Protein AF-A0A382TPN6-F1 (afdb_monomer)

Secondary structure (DSSP, 8-state):
-EEE-TTEEEEEETTEEEEEE--SSHHHHHHHGGGGGTS-SEEEEES---SEE-GGGSTTHHHHHHHTTSEEEPPTT--

Sequence (79 aa):
ELRVNPLYQISHQGGCSVLTLVFPSTEYEEEFRAVRHYLPETITLNGSINSTVAPETLGHNGAELRRRRILLDMPHHYY

Nearest PDB structures (foldseek):
  8pz5-assembly1_B  TM=5.583E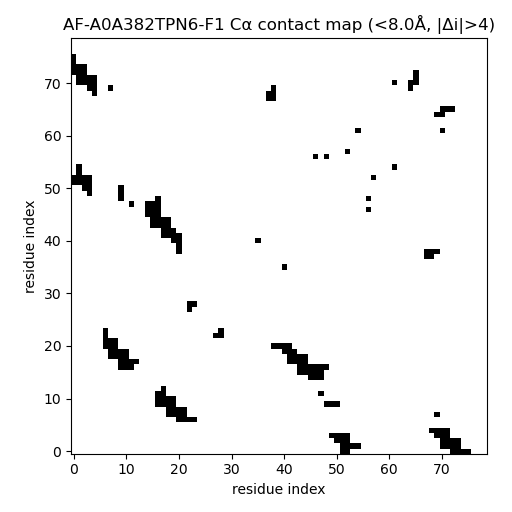-01  e=1.528E+00  Cyanothece sp. PCC 7425
  5v1u-assembly2_B  TM=4.381E-01  e=1.855E+00  Thermobaculum terrenum ATCC BAA-798
  7ck4-assembly1_B  TM=4.899E-01  e=2.401E+00  Synechococcus phage S-ShM2
  5dxi-assembly2_B  TM=4.541E-01  e=7.195E+00  Candida albicans SC5314

Foldseek 3Di:
DKFFDPQWDWDDDPQKIKTAGHDPDPVRCVVCVVLCVLAPRIDIGHGDADRHGDPVRCPPNVVVCVSSVRMDPDPPPPD

pLDDT: mean 81.84, std 7.95, range [56.31, 92.06]

Mean predicted aligned error: 5.86 Å

Organism: NCBI:txid408172

Radius of gyration: 12.73 Å; Cα contacts (8 Å, |Δi|>4): 108; chains: 1; bounding box: 34×26×28 Å

Solvent-accessible surface area (backbone atoms only — not comparable to full-atom values): 4666 Å² total; per-residue (Å²): 81,43,26,50,35,85,48,43,48,77,44,81,55,97,67,22,22,37,35,34,59,48,69,96,43,70,69,54,35,67,77,46,51,74,49,54,82,59,37,66,58,66,47,82,40,83,40,86,69,56,66,63,43,61,77,81,75,40,60,85,56,43,62,56,35,40,74,44,59,47,35,40,84,40,68,83,86,77,127

Structure (mmCIF, N/CA/C/O backbone):
data_AF-A0A382TPN6-F1
#
_entry.id   AF-A0A382TPN6-F1
#
loop_
_atom_site.group_PDB
_atom_site.id
_atom_site.type_symbol
_atom_site.label_atom_id
_atom_site.label_alt_id
_atom_site.label_comp_id
_atom_site.label_asym_id
_atom_site.label_entity_id
_atom_site.label_seq_id
_atom_site.pdbx_PDB_ins_code
_atom_site.Cartn_x
_atom_site.Cartn_y
_atom_site.Cartn_z
_atom_site.occupancy
_atom_site.B_iso_or_equiv
_atom_site.auth_seq_id
_atom_site.auth_comp_id
_atom_site.auth_asym_id
_atom_site.auth_atom_id
_atom_site.pdbx_PDB_model_num
ATOM 1 N N . GLU A 1 1 ? 5.282 5.667 -14.064 1.00 77.81 1 GLU A N 1
ATOM 2 C CA . GLU A 1 1 ? 5.878 5.673 -12.703 1.00 77.81 1 GLU A CA 1
ATOM 3 C C . GLU A 1 1 ? 5.064 4.777 -11.787 1.00 77.81 1 GLU A C 1
ATOM 5 O O . GLU A 1 1 ? 3.839 4.822 -11.842 1.00 77.81 1 GLU A O 1
ATOM 10 N N . LEU A 1 2 ? 5.724 3.969 -10.950 1.00 82.88 2 LEU A N 1
ATOM 11 C CA . LEU A 1 2 ? 5.013 3.124 -9.991 1.00 82.88 2 LEU A CA 1
ATOM 12 C C . LEU A 1 2 ? 4.718 3.900 -8.720 1.00 82.88 2 LEU A C 1
ATOM 14 O O . LEU A 1 2 ? 5.627 4.418 -8.068 1.00 82.88 2 LEU A O 1
ATOM 18 N N . ARG A 1 3 ? 3.442 3.928 -8.351 1.00 86.00 3 ARG A N 1
ATOM 19 C CA . ARG A 1 3 ? 2.980 4.548 -7.113 1.00 86.00 3 ARG A CA 1
ATOM 20 C C . ARG A 1 3 ? 2.208 3.541 -6.279 1.00 86.00 3 ARG A C 1
ATOM 22 O O . ARG A 1 3 ? 1.516 2.676 -6.816 1.00 86.00 3 ARG A O 1
ATOM 29 N N . VAL A 1 4 ? 2.333 3.657 -4.965 1.00 87.31 4 VAL A N 1
ATOM 30 C CA . VAL A 1 4 ? 1.451 2.958 -4.029 1.00 87.31 4 VAL A CA 1
ATOM 31 C C . VAL A 1 4 ? 0.048 3.533 -4.196 1.00 87.31 4 VAL A C 1
ATOM 33 O O . VAL A 1 4 ? -0.120 4.745 -4.337 1.00 87.31 4 VAL A O 1
ATOM 36 N N . ASN A 1 5 ? -0.957 2.661 -4.229 1.00 88.38 5 ASN A N 1
ATOM 37 C CA . ASN A 1 5 ? -2.348 3.078 -4.309 1.00 88.38 5 ASN A CA 1
ATOM 38 C C . ASN A 1 5 ? -2.661 4.030 -3.132 1.00 88.38 5 ASN A C 1
ATOM 40 O O . ASN A 1 5 ? -2.368 3.679 -1.990 1.00 88.38 5 ASN A O 1
ATOM 44 N N . PRO A 1 6 ? -3.224 5.227 -3.389 1.00 87.56 6 PRO A N 1
ATOM 45 C CA . PRO A 1 6 ? -3.411 6.269 -2.376 1.00 87.56 6 PRO A CA 1
ATOM 46 C C . PRO A 1 6 ? -4.349 5.868 -1.233 1.00 87.56 6 PRO A C 1
ATOM 48 O O . PRO A 1 6 ? -4.333 6.507 -0.187 1.00 87.56 6 PRO A O 1
ATOM 51 N N . LEU A 1 7 ? -5.136 4.803 -1.410 1.00 89.12 7 LEU A N 1
ATOM 52 C CA . LEU A 1 7 ? -5.925 4.205 -0.336 1.00 89.12 7 LEU A CA 1
ATOM 53 C C . LEU A 1 7 ? -5.060 3.470 0.699 1.00 89.12 7 LEU A C 1
ATOM 55 O O . LEU A 1 7 ? -5.585 3.036 1.714 1.00 89.12 7 LEU A O 1
ATOM 59 N N . TYR A 1 8 ? -3.760 3.287 0.462 1.00 90.50 8 TYR A N 1
ATOM 60 C CA . TYR A 1 8 ? -2.857 2.679 1.431 1.00 90.50 8 TYR A CA 1
ATOM 61 C C . TYR A 1 8 ? -2.049 3.729 2.176 1.00 90.50 8 TYR A C 1
ATOM 63 O O . TYR A 1 8 ? -1.271 4.488 1.595 1.00 90.50 8 TYR A O 1
ATOM 71 N N . GLN A 1 9 ? -2.163 3.692 3.495 1.00 90.50 9 GLN A N 1
ATOM 72 C CA . GLN A 1 9 ? -1.264 4.392 4.388 1.00 90.50 9 GLN A CA 1
ATOM 73 C C . GLN A 1 9 ? -0.007 3.551 4.614 1.00 90.50 9 GLN A C 1
ATOM 75 O O . GLN A 1 9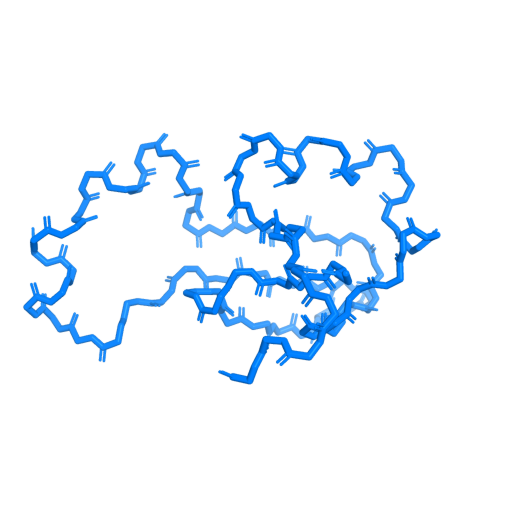 ? -0.087 2.363 4.926 1.00 90.50 9 GLN A O 1
ATOM 80 N N . ILE A 1 10 ? 1.159 4.178 4.464 1.00 90.12 10 ILE A N 1
ATOM 81 C CA . ILE A 1 10 ? 2.463 3.532 4.625 1.00 90.12 10 ILE A CA 1
ATOM 82 C C . ILE A 1 10 ? 2.983 3.790 6.041 1.00 90.12 10 ILE A C 1
ATOM 84 O O . ILE A 1 10 ? 3.039 4.934 6.490 1.00 90.12 10 ILE A O 1
ATOM 88 N N . SER A 1 11 ? 3.401 2.734 6.734 1.00 89.56 11 SER A N 1
ATOM 89 C CA . SER A 1 11 ? 4.120 2.806 8.006 1.00 89.56 11 SER A CA 1
ATOM 90 C C . SER A 1 11 ? 5.407 1.995 7.925 1.00 89.56 11 SER A C 1
ATOM 92 O O . SER A 1 11 ? 5.422 0.916 7.341 1.00 89.56 11 SER A O 1
ATOM 94 N N . HIS A 1 12 ? 6.495 2.482 8.518 1.00 88.38 12 HIS A N 1
ATOM 95 C CA . HIS A 1 12 ? 7.771 1.766 8.539 1.00 88.38 12 HIS A CA 1
ATOM 96 C C . HIS A 1 12 ? 8.015 1.172 9.923 1.00 88.38 12 HIS A C 1
ATOM 98 O O . HIS A 1 12 ? 8.047 1.892 10.920 1.00 88.38 12 HIS A O 1
ATOM 104 N N . GLN A 1 13 ? 8.189 -0.146 9.987 1.00 84.81 13 GLN A N 1
ATOM 105 C CA . GLN A 1 13 ? 8.371 -0.904 11.223 1.00 84.81 13 GLN A CA 1
ATOM 106 C C . GLN A 1 13 ? 9.540 -1.879 11.037 1.00 84.81 13 GLN A C 1
ATOM 108 O O . GLN A 1 13 ? 9.469 -2.787 10.213 1.00 84.81 13 GLN A O 1
ATOM 113 N N . GLY A 1 14 ? 10.636 -1.690 11.781 1.00 76.69 14 GLY A N 1
ATOM 114 C CA . GLY A 1 14 ? 11.734 -2.667 11.848 1.00 76.69 14 GLY A CA 1
ATOM 115 C C . GLY A 1 14 ? 12.385 -3.033 10.504 1.00 76.69 14 GLY A C 1
ATOM 116 O O . GLY A 1 14 ? 12.746 -4.187 10.303 1.00 76.69 14 GLY A O 1
ATOM 117 N N . GLY A 1 15 ? 12.500 -2.085 9.567 1.00 80.94 15 GLY A N 1
ATOM 118 C CA . GLY A 1 15 ? 13.055 -2.336 8.225 1.00 80.94 15 GLY A CA 1
ATOM 119 C C . GLY A 1 15 ? 12.061 -2.933 7.221 1.00 80.94 15 GLY A C 1
ATOM 120 O O . GLY A 1 15 ? 12.434 -3.227 6.085 1.00 80.94 15 GLY A O 1
ATOM 121 N N . CYS A 1 16 ? 10.798 -3.081 7.617 1.00 84.06 16 CYS A N 1
ATOM 122 C CA . CYS A 1 16 ? 9.685 -3.432 6.744 1.00 84.06 16 CYS A CA 1
ATOM 123 C C . CYS A 1 16 ? 8.733 -2.240 6.591 1.00 84.06 16 CYS A C 1
ATOM 125 O O . CYS A 1 16 ? 8.641 -1.378 7.468 1.00 84.06 16 CYS A O 1
ATOM 127 N N . SER A 1 17 ? 8.001 -2.207 5.484 1.00 88.38 17 SER A N 1
ATOM 128 C CA . SER A 1 17 ? 6.916 -1.258 5.245 1.00 88.38 17 SER A CA 1
ATOM 129 C C . SER A 1 17 ? 5.582 -1.978 5.343 1.00 88.38 17 SER A C 1
ATOM 131 O O . SER A 1 17 ? 5.342 -2.958 4.644 1.00 88.38 17 SER A O 1
ATOM 133 N N . VAL A 1 18 ? 4.714 -1.491 6.217 1.00 90.12 18 VAL A N 1
ATOM 134 C CA . VAL A 1 18 ? 3.350 -1.969 6.401 1.00 90.12 18 VAL A CA 1
ATOM 135 C C . VAL A 1 18 ? 2.417 -1.004 5.683 1.00 90.12 18 VAL A C 1
ATOM 137 O O . VAL A 1 18 ? 2.416 0.193 5.960 1.00 90.12 18 VAL A O 1
ATOM 140 N N . LEU A 1 19 ? 1.655 -1.533 4.735 1.00 90.31 19 LEU A N 1
ATOM 141 C CA . LEU A 1 19 ? 0.630 -0.828 3.983 1.00 90.31 19 LEU A CA 1
ATOM 142 C C . LEU A 1 19 ? -0.728 -1.195 4.570 1.00 90.31 19 LEU A C 1
ATOM 144 O O . LEU A 1 19 ? -1.106 -2.366 4.526 1.00 90.31 19 LEU A O 1
ATOM 148 N N . THR A 1 20 ? -1.462 -0.209 5.072 1.00 92.06 20 THR A N 1
ATOM 149 C CA . THR A 1 20 ? -2.807 -0.402 5.628 1.00 92.06 20 THR A CA 1
ATOM 150 C C . THR A 1 20 ? -3.829 0.313 4.761 1.00 92.06 20 THR A C 1
ATOM 152 O O . THR A 1 20 ? -3.659 1.494 4.466 1.00 92.06 20 THR A O 1
ATOM 155 N N . LEU A 1 21 ? -4.877 -0.393 4.344 1.00 91.31 21 LEU A N 1
ATOM 156 C CA . LEU A 1 21 ? -5.974 0.175 3.571 1.00 91.31 21 LEU A CA 1
ATOM 157 C C . LEU A 1 21 ? -6.791 1.116 4.463 1.00 91.31 21 LEU A C 1
ATOM 159 O O . LEU A 1 21 ? -7.364 0.695 5.466 1.00 91.31 21 LEU A O 1
ATOM 163 N N . VAL A 1 22 ? -6.860 2.381 4.074 1.00 90.44 22 VAL A N 1
ATOM 164 C CA . VAL A 1 22 ? -7.593 3.437 4.763 1.00 90.44 22 VAL A CA 1
ATOM 165 C C . VAL A 1 22 ? -8.490 4.126 3.747 1.00 90.44 22 VAL A C 1
ATOM 167 O O . VAL A 1 22 ? -8.030 4.658 2.736 1.00 90.44 22 VAL A O 1
ATOM 170 N N . PHE A 1 23 ? -9.793 4.109 4.017 1.00 87.62 23 PHE A N 1
ATOM 171 C CA . PHE A 1 23 ? -10.745 4.851 3.206 1.00 87.62 23 PHE A CA 1
ATOM 172 C C . PHE A 1 23 ? -10.774 6.327 3.629 1.00 87.62 23 PHE A C 1
ATOM 174 O O . PHE A 1 23 ? -10.654 6.616 4.821 1.00 87.62 23 PHE A O 1
ATOM 181 N N . PRO A 1 24 ? -10.947 7.272 2.685 1.00 86.75 24 PRO A N 1
AT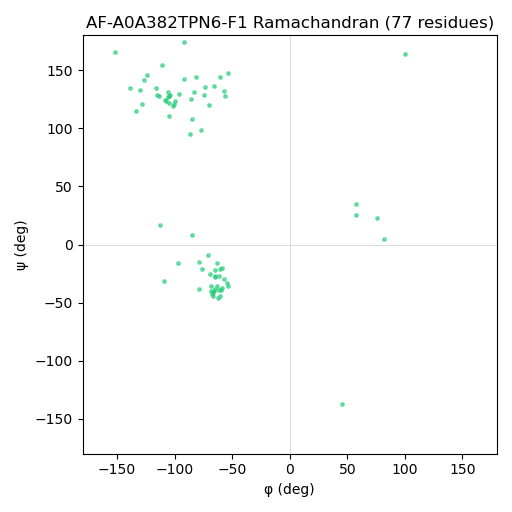OM 182 C CA . PRO A 1 24 ? -10.940 8.702 2.999 1.00 86.75 24 PRO A CA 1
ATOM 183 C C . PRO A 1 24 ? -12.100 9.154 3.899 1.00 86.75 24 PRO A C 1
ATOM 185 O O . PRO A 1 24 ? -11.968 10.148 4.608 1.00 86.75 24 PRO A O 1
ATOM 188 N N . SER A 1 25 ? -13.237 8.454 3.852 1.00 88.44 25 SER A N 1
ATOM 189 C CA . SER A 1 25 ? -14.420 8.720 4.674 1.00 88.44 25 SER A CA 1
ATOM 190 C C . SER A 1 25 ? -15.229 7.444 4.908 1.00 88.44 25 SER A C 1
ATOM 192 O O . SER A 1 25 ? -15.036 6.438 4.218 1.00 88.44 25 SER A O 1
ATOM 194 N N . THR A 1 26 ? -16.152 7.493 5.869 1.00 87.00 26 THR A N 1
ATOM 195 C CA . THR A 1 26 ? -17.057 6.377 6.176 1.00 87.00 26 THR A CA 1
ATOM 196 C C . THR A 1 26 ? -18.023 6.114 5.026 1.00 87.00 26 THR A C 1
ATOM 198 O O . THR A 1 26 ? -18.195 4.965 4.641 1.00 87.00 26 THR A O 1
ATOM 201 N N . GLU A 1 27 ? -18.566 7.158 4.401 1.00 90.19 27 GLU A N 1
ATOM 202 C CA . GLU A 1 27 ? -19.452 7.026 3.241 1.00 90.19 27 GLU A CA 1
ATOM 203 C C . GLU A 1 27 ? -18.730 6.345 2.070 1.00 90.19 27 GLU A C 1
ATOM 205 O O . GLU A 1 27 ? -19.290 5.483 1.399 1.00 90.19 27 GLU A O 1
ATOM 210 N N . TYR A 1 28 ? -17.451 6.672 1.851 1.00 88.00 28 TYR A N 1
ATOM 211 C CA . TYR A 1 28 ? -16.641 5.997 0.839 1.00 88.00 28 TYR A CA 1
ATOM 212 C C . TYR A 1 28 ? -16.404 4.525 1.202 1.00 88.00 28 TYR A C 1
ATOM 214 O O . TYR A 1 28 ? -16.442 3.659 0.331 1.00 88.00 28 TYR A O 1
ATOM 222 N N . GLU A 1 29 ? -16.161 4.214 2.478 1.00 86.81 29 GLU A N 1
ATOM 223 C CA . GLU A 1 29 ? -16.048 2.825 2.926 1.00 86.81 29 GLU A CA 1
ATOM 224 C C . GLU A 1 29 ? -17.337 2.042 2.677 1.00 86.81 29 GLU A C 1
ATOM 226 O O . GLU A 1 29 ? -17.254 0.909 2.214 1.00 86.81 29 GLU A O 1
ATOM 231 N N . GLU A 1 30 ? -18.509 2.601 2.972 1.00 88.44 30 GLU A N 1
ATOM 232 C CA . GLU A 1 30 ? -19.787 1.911 2.774 1.00 88.44 30 GLU A CA 1
ATOM 233 C C . GLU A 1 30 ? -20.027 1.591 1.295 1.00 88.44 30 GLU A C 1
ATOM 235 O O . GLU A 1 30 ? -20.308 0.440 0.952 1.00 88.44 30 GLU A O 1
ATOM 240 N N . GLU A 1 31 ? -19.797 2.570 0.419 1.00 88.19 31 GLU A N 1
ATOM 241 C CA . GLU A 1 31 ? -19.979 2.425 -1.028 1.00 88.19 31 GLU A CA 1
ATOM 242 C C . GLU A 1 31 ? -18.954 1.466 -1.657 1.00 88.19 31 GLU A C 1
ATOM 244 O O . GLU A 1 31 ? -19.264 0.703 -2.575 1.00 88.19 31 GLU A O 1
ATOM 249 N N . PHE A 1 32 ? -17.716 1.467 -1.152 1.00 83.31 32 PHE A N 1
ATOM 250 C CA . PHE A 1 32 ? -16.600 0.725 -1.739 1.00 83.31 32 PHE A CA 1
ATOM 251 C C . PHE A 1 32 ? -16.094 -0.426 -0.866 1.00 83.31 32 PHE A C 1
ATOM 253 O O . PHE A 1 32 ? -15.026 -0.979 -1.136 1.00 83.31 32 PHE A O 1
ATOM 260 N N . ARG A 1 33 ? -16.866 -0.884 0.128 1.00 81.69 33 ARG A N 1
ATOM 261 C CA . ARG A 1 33 ? -16.482 -2.000 1.015 1.00 81.69 33 ARG A CA 1
ATOM 262 C C . ARG A 1 33 ? -16.101 -3.259 0.237 1.00 81.69 33 ARG A C 1
ATOM 264 O O . ARG A 1 33 ? -15.174 -3.970 0.623 1.00 81.69 33 ARG A O 1
ATOM 271 N N . ALA A 1 34 ? -16.772 -3.513 -0.888 1.00 84.69 34 ALA A N 1
ATOM 272 C CA . ALA A 1 34 ? -16.498 -4.647 -1.771 1.00 84.69 34 ALA A CA 1
ATOM 273 C C . ALA A 1 34 ? -15.068 -4.643 -2.348 1.00 84.69 34 ALA A C 1
ATOM 275 O O . ALA A 1 34 ? -14.546 -5.695 -2.718 1.00 84.69 34 ALA A O 1
ATOM 276 N N . VAL A 1 35 ? -14.395 -3.487 -2.381 1.00 83.69 35 VAL A N 1
ATOM 277 C CA . VAL A 1 35 ? -12.996 -3.373 -2.808 1.00 83.69 35 VAL A CA 1
ATOM 278 C C . VAL A 1 35 ? -12.065 -4.180 -1.897 1.00 83.69 35 VAL A C 1
ATOM 280 O O . VAL A 1 35 ? -11.063 -4.688 -2.396 1.00 83.69 35 VAL A O 1
ATOM 283 N N . ARG A 1 36 ? -12.418 -4.416 -0.622 1.00 82.31 36 ARG A N 1
ATOM 284 C CA . ARG A 1 36 ? -11.638 -5.272 0.297 1.00 82.31 36 ARG A CA 1
ATOM 285 C C . ARG A 1 36 ? -11.465 -6.717 -0.192 1.00 82.31 36 ARG A C 1
ATOM 287 O O . ARG A 1 36 ? -10.537 -7.397 0.228 1.00 82.31 36 ARG A O 1
ATOM 294 N N . HIS A 1 37 ? -12.314 -7.201 -1.105 1.00 82.44 37 HIS A N 1
ATOM 295 C CA . HIS A 1 37 ? -12.113 -8.514 -1.732 1.00 82.44 37 HIS A CA 1
ATOM 296 C C . HIS A 1 37 ? -10.912 -8.558 -2.679 1.00 82.44 37 HIS A C 1
ATOM 298 O O . HIS A 1 37 ? -10.341 -9.624 -2.903 1.00 82.44 37 HIS A O 1
ATOM 304 N N . TYR A 1 38 ? -10.525 -7.409 -3.228 1.00 80.25 38 TYR A N 1
ATOM 305 C CA . TYR A 1 38 ? -9.434 -7.288 -4.191 1.00 80.25 38 TYR A CA 1
ATOM 306 C C . TYR A 1 38 ? -8.212 -6.583 -3.592 1.00 80.25 38 TYR A C 1
ATOM 308 O O . TYR A 1 38 ? -7.085 -6.899 -3.970 1.00 80.25 38 TYR A O 1
ATOM 316 N N . LEU A 1 39 ? -8.437 -5.663 -2.650 1.00 85.62 39 LEU A N 1
ATOM 317 C CA . LEU A 1 39 ? -7.424 -4.931 -1.899 1.00 85.62 39 LEU A CA 1
ATOM 318 C C . LEU A 1 39 ? -7.328 -5.493 -0.474 1.00 85.62 39 LEU A C 1
ATOM 320 O O . LEU A 1 39 ? -8.251 -5.288 0.315 1.00 85.62 39 LEU A O 1
ATOM 324 N N . PRO A 1 40 ? -6.228 -6.180 -0.117 1.00 85.88 40 PRO A N 1
ATOM 325 C CA . PRO A 1 40 ? -6.031 -6.641 1.249 1.00 85.88 40 PRO A CA 1
ATOM 326 C C . PRO A 1 40 ? -5.986 -5.461 2.223 1.00 85.88 40 PRO A C 1
ATOM 328 O O . PRO A 1 40 ? -5.424 -4.414 1.894 1.00 85.88 40 PRO A O 1
ATOM 331 N N . GLU A 1 41 ? -6.528 -5.658 3.426 1.00 88.38 41 GLU A N 1
ATOM 332 C CA . GLU A 1 41 ? -6.562 -4.630 4.475 1.00 88.38 41 GLU A CA 1
ATOM 333 C C . GLU A 1 41 ? -5.158 -4.255 4.963 1.00 88.38 41 GLU A C 1
ATOM 335 O O . GLU A 1 41 ? -4.883 -3.077 5.169 1.00 88.38 41 GLU A O 1
ATOM 340 N N . THR A 1 42 ? -4.252 -5.231 5.070 1.00 89.06 42 THR A N 1
ATOM 341 C CA . THR A 1 42 ? -2.866 -5.009 5.500 1.00 89.06 42 THR A CA 1
ATOM 342 C C . THR A 1 42 ? -1.903 -5.829 4.652 1.00 89.06 42 THR A C 1
ATOM 344 O O . THR A 1 42 ? -2.124 -7.021 4.430 1.00 89.06 42 THR A O 1
ATOM 347 N N . ILE A 1 43 ? -0.809 -5.213 4.202 1.00 88.12 43 ILE A N 1
ATOM 348 C CA . ILE A 1 43 ? 0.293 -5.877 3.493 1.00 88.12 43 ILE A CA 1
ATOM 349 C C . ILE A 1 43 ? 1.613 -5.474 4.141 1.00 88.12 43 ILE A C 1
ATOM 351 O O . ILE A 1 43 ? 1.873 -4.291 4.338 1.00 88.12 43 ILE A O 1
ATOM 355 N N . THR A 1 44 ? 2.478 -6.448 4.405 1.00 86.44 44 THR A N 1
ATOM 356 C CA . THR A 1 44 ? 3.841 -6.198 4.881 1.00 86.44 44 THR A CA 1
ATOM 357 C C . THR A 1 44 ? 4.825 -6.449 3.752 1.00 86.44 44 THR A C 1
ATOM 359 O O . THR A 1 44 ? 4.819 -7.514 3.135 1.00 86.44 44 THR A O 1
ATOM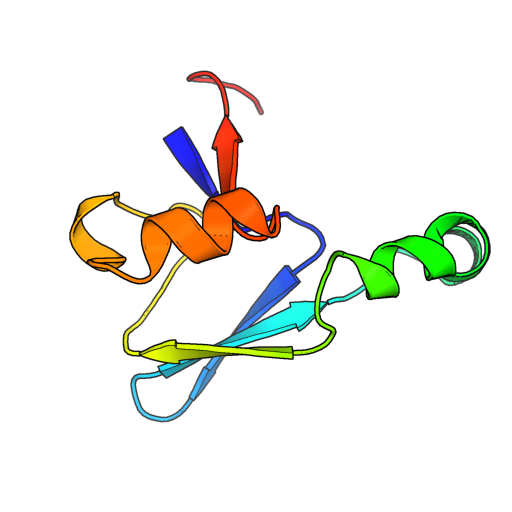 362 N N . LEU A 1 45 ? 5.674 -5.465 3.485 1.00 82.19 45 LEU A N 1
ATOM 363 C CA . LEU A 1 45 ? 6.719 -5.508 2.474 1.00 82.19 45 LEU A CA 1
ATOM 364 C C . LEU A 1 45 ? 8.079 -5.407 3.149 1.00 82.19 45 LEU A C 1
ATOM 366 O O . LEU A 1 45 ? 8.291 -4.571 4.026 1.00 82.19 45 LEU A O 1
ATOM 370 N N . ASN A 1 46 ? 9.009 -6.252 2.722 1.00 77.62 46 ASN A N 1
ATOM 371 C CA . ASN A 1 46 ? 10.387 -6.170 3.184 1.00 77.62 46 ASN A CA 1
ATOM 372 C C . ASN A 1 46 ? 11.061 -4.967 2.513 1.00 77.62 46 ASN A C 1
ATOM 374 O O . ASN A 1 46 ? 11.018 -4.846 1.288 1.00 77.62 46 ASN A O 1
ATOM 378 N N . GLY A 1 47 ? 11.686 -4.099 3.309 1.00 75.94 47 GLY A N 1
ATOM 379 C CA . GLY A 1 47 ? 12.313 -2.862 2.845 1.00 75.94 47 GLY A CA 1
ATOM 380 C C . GLY A 1 47 ? 11.464 -1.609 3.072 1.00 75.94 47 GLY A C 1
ATOM 381 O O . GLY A 1 47 ? 10.261 -1.670 3.336 1.00 75.94 47 GLY A O 1
ATOM 382 N N . SER A 1 48 ? 12.115 -0.450 2.975 1.00 74.88 48 SER A N 1
ATOM 383 C CA . SER A 1 48 ? 11.484 0.868 3.095 1.00 74.88 48 SER A CA 1
ATOM 384 C C . SER A 1 48 ? 10.915 1.304 1.746 1.00 74.88 48 SER A C 1
ATOM 386 O O . SER A 1 48 ? 11.666 1.634 0.830 1.00 74.88 48 SER A O 1
ATOM 388 N N . ILE A 1 49 ? 9.590 1.292 1.617 1.00 79.94 49 ILE A N 1
ATOM 389 C CA . ILE A 1 49 ? 8.870 1.658 0.398 1.00 79.94 49 ILE A CA 1
ATOM 390 C C . ILE A 1 49 ? 8.175 2.992 0.606 1.00 79.94 49 ILE A C 1
ATOM 392 O O . ILE A 1 49 ? 7.363 3.129 1.510 1.00 79.94 49 ILE A O 1
ATOM 396 N N . ASN A 1 50 ? 8.460 3.956 -0.261 1.00 80.75 50 ASN A N 1
ATOM 397 C CA . ASN A 1 50 ? 7.788 5.251 -0.257 1.00 80.75 50 ASN A CA 1
ATOM 398 C C . ASN A 1 50 ? 6.572 5.238 -1.195 1.00 80.75 50 ASN A C 1
ATOM 400 O O . ASN A 1 50 ? 6.350 4.290 -1.945 1.00 80.75 50 ASN A O 1
ATOM 404 N N . SER A 1 51 ? 5.796 6.322 -1.201 1.00 77.75 51 SER A N 1
ATOM 405 C CA . SER A 1 51 ? 4.615 6.478 -2.066 1.00 77.75 51 SER A CA 1
ATOM 406 C C . SER A 1 51 ? 4.935 6.330 -3.558 1.00 77.75 51 SER A C 1
ATOM 408 O O . SER A 1 51 ? 4.091 5.878 -4.330 1.00 77.75 51 SER A O 1
ATOM 410 N N . THR A 1 52 ? 6.158 6.686 -3.954 1.00 80.94 52 THR A N 1
ATOM 411 C CA . THR A 1 52 ? 6.734 6.381 -5.265 1.00 80.94 52 THR A CA 1
ATOM 412 C C . THR A 1 52 ? 7.733 5.250 -5.092 1.00 80.94 52 THR A C 1
ATOM 414 O O . THR A 1 52 ? 8.621 5.330 -4.241 1.00 80.94 52 THR A O 1
ATOM 417 N N . VAL A 1 53 ? 7.592 4.203 -5.901 1.00 77.62 53 VAL A N 1
ATOM 418 C CA . VAL A 1 53 ? 8.398 2.990 -5.767 1.00 77.62 53 VAL A CA 1
ATOM 419 C C . VAL A 1 53 ? 9.274 2.812 -6.992 1.00 77.62 53 VAL A C 1
ATOM 421 O O . VAL A 1 53 ? 8.784 2.824 -8.122 1.00 77.62 53 VAL A O 1
ATOM 424 N N . ALA A 1 54 ? 10.574 2.612 -6.782 1.00 74.00 54 ALA A N 1
ATOM 425 C CA . ALA A 1 54 ? 11.445 2.228 -7.878 1.00 74.00 54 ALA A CA 1
ATOM 426 C C . ALA A 1 54 ? 11.173 0.747 -8.228 1.00 74.00 54 ALA A C 1
ATOM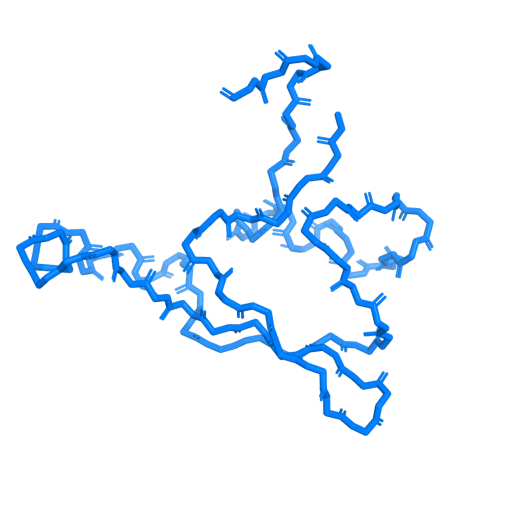 428 O O . ALA A 1 54 ? 11.049 -0.090 -7.334 1.00 74.00 54 ALA A O 1
ATOM 429 N N . PRO A 1 55 ? 11.060 0.371 -9.512 1.00 67.88 55 PRO A N 1
ATOM 430 C CA . PRO A 1 55 ? 10.796 -1.018 -9.899 1.00 67.88 55 PRO A CA 1
ATOM 431 C C . PRO A 1 55 ? 11.816 -2.010 -9.314 1.00 67.88 55 PRO A C 1
ATOM 433 O O . PRO A 1 55 ? 11.465 -3.135 -8.966 1.00 67.88 55 PRO A O 1
ATOM 436 N N . GLU A 1 56 ? 13.064 -1.565 -9.160 1.00 68.50 56 GLU A N 1
ATOM 437 C CA . GLU A 1 56 ? 14.184 -2.315 -8.585 1.00 68.50 56 GLU A CA 1
ATOM 438 C C . GLU A 1 56 ? 14.016 -2.667 -7.095 1.00 68.50 56 GLU A C 1
ATOM 440 O O . GLU A 1 56 ? 14.536 -3.690 -6.658 1.00 68.50 56 GLU A O 1
ATOM 445 N N . THR A 1 57 ? 13.250 -1.889 -6.317 1.00 67.62 57 THR A N 1
ATOM 446 C CA . THR A 1 57 ? 13.069 -2.122 -4.867 1.00 67.62 57 THR A CA 1
ATOM 447 C C . THR A 1 57 ? 12.068 -3.234 -4.556 1.00 67.62 57 THR A C 1
ATOM 449 O O . THR A 1 57 ? 12.020 -3.723 -3.432 1.00 67.62 57 THR A O 1
ATOM 452 N N . LEU A 1 58 ? 11.256 -3.643 -5.534 1.00 69.31 58 LEU A N 1
ATOM 453 C CA . LEU A 1 58 ? 10.136 -4.567 -5.328 1.00 69.31 58 LEU A CA 1
ATOM 454 C C . LEU A 1 58 ? 10.455 -6.028 -5.664 1.00 69.31 58 LEU A C 1
ATOM 456 O O . LEU A 1 58 ? 9.692 -6.917 -5.276 1.00 69.31 58 LEU A O 1
ATOM 460 N N . GLY A 1 59 ? 11.551 -6.284 -6.387 1.00 66.94 59 GLY A N 1
ATOM 461 C CA . GLY A 1 59 ? 11.959 -7.627 -6.805 1.00 66.94 59 GLY A CA 1
ATOM 462 C C . GLY A 1 59 ? 10.800 -8.460 -7.376 1.00 66.94 59 GLY A C 1
ATOM 463 O O . GLY A 1 59 ? 9.944 -7.957 -8.106 1.00 66.94 59 GLY A O 1
ATOM 464 N N . HIS A 1 60 ? 10.729 -9.741 -7.000 1.00 62.66 60 HIS A N 1
ATOM 465 C CA . HIS A 1 60 ? 9.661 -10.656 -7.430 1.00 62.66 60 HIS A CA 1
ATOM 466 C C . HIS A 1 60 ? 8.257 -10.283 -6.915 1.00 62.66 60 HIS A C 1
ATOM 468 O O . HIS A 1 60 ? 7.264 -10.645 -7.547 1.00 62.66 60 HIS A O 1
ATOM 474 N N . ASN A 1 61 ? 8.150 -9.515 -5.826 1.00 69.81 61 ASN A N 1
ATOM 475 C CA . ASN A 1 61 ? 6.859 -9.136 -5.244 1.00 69.81 61 ASN A CA 1
ATOM 476 C C . ASN A 1 61 ? 6.151 -8.039 -6.055 1.00 69.81 61 ASN A C 1
ATOM 478 O O . ASN A 1 61 ? 4.930 -7.913 -5.990 1.00 69.81 61 ASN A O 1
ATOM 482 N N . GLY A 1 62 ? 6.878 -7.269 -6.873 1.00 74.44 62 GLY A N 1
ATOM 483 C CA . GLY A 1 62 ? 6.308 -6.156 -7.637 1.00 74.44 62 GLY A CA 1
ATOM 484 C C . GLY A 1 62 ? 5.187 -6.563 -8.600 1.00 74.44 62 GLY A C 1
ATOM 485 O O . GLY A 1 62 ? 4.185 -5.855 -8.709 1.00 74.44 62 GLY A O 1
ATOM 486 N N . ALA A 1 63 ? 5.311 -7.714 -9.267 1.00 75.88 63 ALA A N 1
ATOM 487 C CA . ALA A 1 63 ? 4.299 -8.195 -10.210 1.00 75.88 63 ALA A CA 1
ATOM 488 C C . ALA A 1 63 ? 2.990 -8.598 -9.507 1.00 75.88 63 ALA A C 1
ATOM 490 O O . ALA A 1 63 ? 1.901 -8.284 -9.991 1.00 75.88 63 ALA A O 1
ATOM 491 N N . GLU A 1 64 ? 3.086 -9.242 -8.340 1.00 80.44 64 GLU A N 1
ATOM 492 C CA . GLU A 1 64 ? 1.914 -9.608 -7.542 1.00 80.44 64 GLU A CA 1
ATOM 493 C C . GLU A 1 64 ? 1.215 -8.365 -6.978 1.00 80.44 64 GLU A C 1
ATOM 495 O O . GLU A 1 64 ? -0.010 -8.250 -7.062 1.00 80.44 64 GLU A O 1
ATOM 500 N N . LEU A 1 65 ? 1.983 -7.393 -6.483 1.00 84.06 65 LEU A N 1
ATOM 501 C CA . LEU A 1 65 ? 1.437 -6.145 -5.949 1.00 84.06 65 LEU A CA 1
ATOM 502 C C . LEU A 1 65 ? 0.713 -5.322 -7.022 1.00 84.06 65 LEU A C 1
ATOM 504 O O . LEU A 1 65 ? -0.332 -4.732 -6.745 1.00 84.06 65 LEU A O 1
ATOM 508 N N .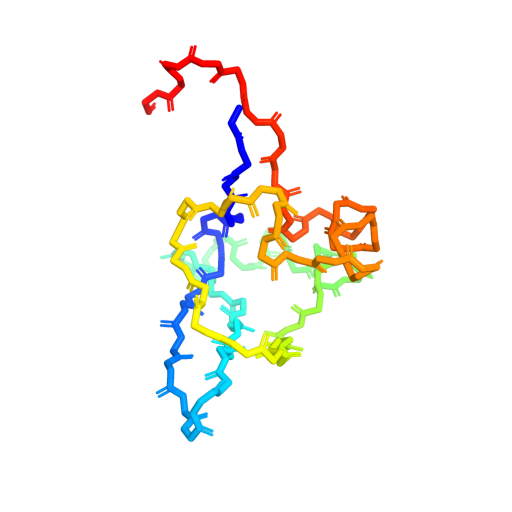 ARG A 1 66 ? 1.203 -5.333 -8.268 1.00 83.44 66 ARG A N 1
ATOM 509 C CA . ARG A 1 66 ? 0.481 -4.752 -9.413 1.00 83.44 66 ARG A CA 1
ATOM 510 C C . ARG A 1 66 ? -0.794 -5.527 -9.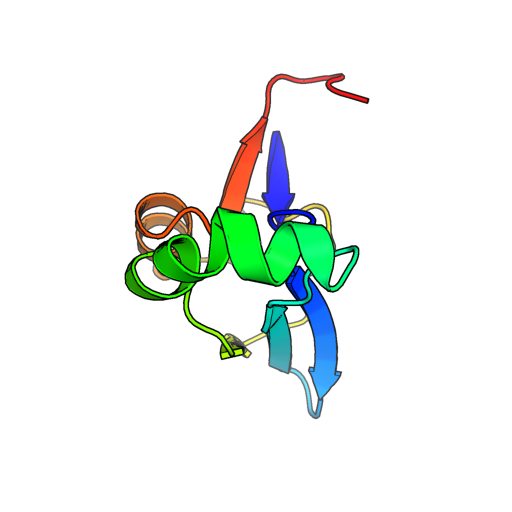737 1.00 83.44 66 ARG A C 1
ATOM 512 O O . ARG A 1 66 ? -1.845 -4.920 -9.927 1.00 83.44 66 ARG A O 1
ATOM 519 N N . ARG A 1 67 ? -0.735 -6.865 -9.757 1.00 82.12 67 ARG A N 1
ATOM 520 C CA . ARG A 1 67 ? -1.907 -7.718 -10.026 1.00 82.12 67 ARG A CA 1
ATOM 521 C C . ARG A 1 67 ? -3.032 -7.477 -9.018 1.00 82.12 67 ARG A C 1
ATOM 523 O O . ARG A 1 67 ? -4.198 -7.471 -9.400 1.00 82.12 67 ARG A O 1
ATOM 530 N N . ARG A 1 68 ? -2.681 -7.242 -7.753 1.00 82.44 68 ARG A N 1
ATOM 531 C CA . ARG A 1 68 ? -3.619 -6.912 -6.670 1.00 82.44 68 ARG A CA 1
ATOM 532 C C . ARG A 1 68 ? -3.978 -5.421 -6.586 1.00 82.44 68 ARG A C 1
ATOM 534 O O . ARG A 1 68 ? -4.630 -5.032 -5.633 1.00 82.44 68 ARG A O 1
ATOM 541 N N . ARG A 1 69 ? -3.573 -4.575 -7.546 1.00 84.81 69 ARG A N 1
ATOM 542 C CA . ARG A 1 69 ? -3.836 -3.115 -7.561 1.00 84.81 69 ARG A CA 1
ATOM 543 C C . ARG A 1 69 ? -3.322 -2.352 -6.325 1.00 84.81 69 ARG A C 1
ATOM 545 O O . ARG A 1 69 ? -3.827 -1.277 -5.997 1.00 84.81 69 ARG A O 1
ATOM 552 N N . ILE A 1 70 ? -2.305 -2.896 -5.659 1.00 86.19 70 ILE A N 1
ATOM 553 C CA . ILE A 1 70 ? -1.593 -2.241 -4.552 1.00 86.19 70 ILE A CA 1
ATOM 554 C C . ILE A 1 70 ? -0.596 -1.228 -5.122 1.00 86.19 70 ILE A C 1
ATOM 556 O O . ILE A 1 70 ? -0.442 -0.132 -4.592 1.00 86.19 70 ILE A O 1
ATOM 560 N N . LEU A 1 71 ? 0.046 -1.583 -6.238 1.00 88.00 71 LEU A N 1
ATOM 561 C CA . LEU A 1 71 ? 0.869 -0.677 -7.031 1.00 88.00 71 LEU A CA 1
ATOM 562 C C . LEU A 1 71 ? 0.143 -0.297 -8.313 1.00 88.00 71 LEU A C 1
ATOM 564 O O . LEU A 1 71 ? -0.341 -1.164 -9.044 1.00 88.00 71 LEU A O 1
ATOM 568 N N . LEU A 1 72 ? 0.119 0.997 -8.589 1.00 86.25 72 LEU A N 1
ATOM 569 C CA . LEU A 1 72 ? -0.462 1.584 -9.782 1.00 86.25 72 LEU A CA 1
ATOM 570 C C . LEU A 1 72 ? 0.668 2.011 -10.715 1.00 86.25 72 LEU A C 1
ATOM 572 O O . LEU A 1 72 ? 1.590 2.716 -10.300 1.00 86.25 72 LEU A O 1
ATOM 576 N N . ASP A 1 73 ? 0.599 1.567 -11.969 1.00 84.00 73 ASP A N 1
ATOM 577 C CA . ASP A 1 73 ? 1.472 2.071 -13.026 1.00 84.00 73 ASP A CA 1
ATOM 578 C C . ASP A 1 73 ? 0.821 3.314 -13.629 1.00 84.00 73 ASP A C 1
ATOM 580 O O . ASP A 1 73 ? -0.104 3.230 -14.439 1.00 84.00 73 ASP A O 1
ATOM 584 N N . MET A 1 74 ? 1.237 4.470 -13.124 1.00 80.25 74 MET A N 1
ATOM 585 C CA . MET A 1 74 ? 0.665 5.756 -13.492 1.00 80.25 74 MET A CA 1
ATOM 586 C C . MET A 1 74 ? 1.451 6.355 -14.663 1.00 80.25 74 MET A C 1
ATOM 588 O O . MET A 1 74 ? 2.686 6.263 -14.675 1.00 80.25 74 MET A O 1
ATOM 592 N N . PRO A 1 75 ? 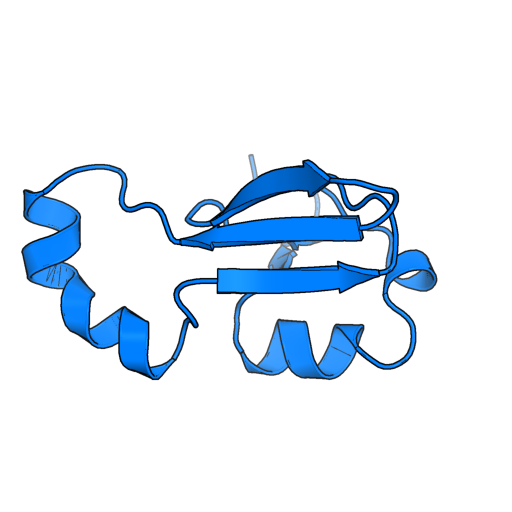0.786 7.027 -15.621 1.00 78.50 75 PRO A N 1
ATOM 593 C CA . PRO A 1 75 ? 1.474 7.846 -16.608 1.00 78.50 75 PRO A CA 1
ATOM 594 C C . PRO A 1 75 ? 2.390 8.863 -15.923 1.00 78.50 75 PRO A C 1
ATOM 596 O O . PRO A 1 75 ? 2.090 9.356 -14.832 1.00 78.50 75 PRO A O 1
ATOM 599 N N . HIS A 1 76 ? 3.503 9.187 -16.573 1.00 66.19 76 HIS A N 1
ATOM 600 C CA . HIS A 1 76 ? 4.369 10.268 -16.117 1.00 66.19 76 HIS A CA 1
ATOM 601 C C . HIS A 1 76 ? 3.555 11.574 -16.044 1.00 66.19 76 HIS A C 1
ATOM 603 O O . HIS A 1 76 ? 2.836 11.899 -16.986 1.00 66.19 76 HIS A O 1
ATOM 609 N N . HIS A 1 77 ? 3.664 12.296 -14.921 1.00 64.38 77 HIS A N 1
ATOM 610 C CA . HIS A 1 77 ? 2.989 13.579 -14.629 1.00 64.38 77 HIS A CA 1
ATOM 611 C C . HIS A 1 77 ? 1.495 13.506 -14.265 1.00 64.38 77 HIS A C 1
ATOM 613 O O . HIS A 1 77 ? 0.775 14.498 -14.387 1.00 64.38 77 HIS A O 1
ATOM 619 N N . TYR A 1 78 ? 1.014 12.359 -13.783 1.00 62.66 78 TYR A N 1
ATOM 620 C CA . TYR A 1 78 ? -0.313 12.289 -13.172 1.00 62.66 78 TYR A CA 1
ATOM 621 C C . TYR A 1 78 ? -0.265 12.865 -11.744 1.00 62.66 78 TYR A C 1
ATOM 623 O O . TYR A 1 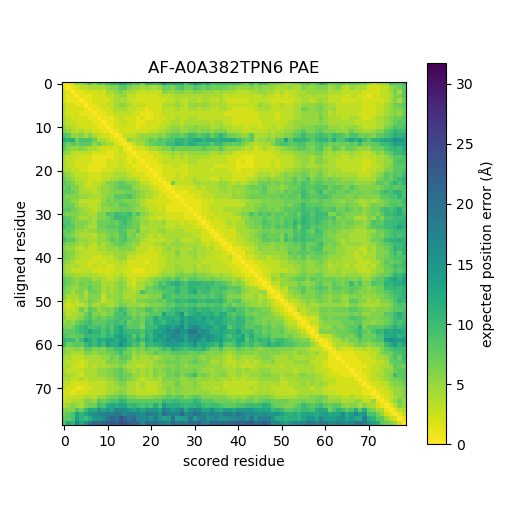78 ? 0.206 12.193 -10.816 1.00 62.66 78 TYR A O 1
ATOM 631 N N . TYR A 1 79 ? -0.683 14.129 -11.610 1.00 56.31 79 TYR A N 1
ATOM 632 C CA . TYR A 1 79 ? -0.744 14.882 -10.350 1.00 56.31 79 TYR A CA 1
ATOM 633 C C . TYR A 1 79 ? -1.990 14.542 -9.537 1.00 56.31 79 TYR A C 1
ATOM 635 O O . TYR A 1 79 ? -3.093 14.528 -10.126 1.00 56.31 79 TYR A O 1
#

=== Feature glossary ===
Reading guide. The protein is described through the following features:

Foldseek 3Di. A 3Di character summarizes, for each residue, the relative orientation of the Cα frame of its nearest spatial neighbor. Because it encodes fold topology rather than chemistry, 3Di alignments detect remote structural similarity that sequence alignment misses.

Contact-map, Ramachandran, and PAE plots. Plot images: a contact map (which residues are close in 3D, as an N×N binary image), a Ramachandran scatter (backbone torsion angles, revealing secondary-structure composition at a glance), and — for AlphaFold structures — a PAE heatmap (pairwise prediction confidence).

Radius of gyration, Cα contacts, bounding box. Radius of gyration (Rg) is the root-mean-square distance of Cα atoms from their centroid — a single number for overall size and compactness. A globular domain of N residues has Rg ≈ 2.2·N^0.38 Å; an extended or disordered chain has a much larger Rg. The Cα contact count is the number of residue pairs whose Cα atoms are within 8 Å and are more than four positions apart in sequence — a standard proxy for tertiary packing density. The bounding box is the smallest axis-aligned box enclosing all Cα atoms.

Secondary structure (8-state, DSSP). Eight-state secondary structure (DSSP): H is the canonical α-helix, G the tighter 3₁₀-helix, I the wider π-helix; E/B are β-structure, T and S are turns and bends, and '-' is everything else. DSSP derives these from the pattern of main-chain N–H···O=C hydrogen bonds, not from the sequence.

B-factor. B-factor (Debye–Waller factor) reflects atomic displacement in the crystal lattice. It is an experimental observable (units Å²), not a prediction; low values mean the atom is pinned down, high values mean it moves or is heterogeneous across the crystal.

pLDDT. pLDDT is the predicted lDDT-Cα score: AlphaFold's confidence that the local environment of each residue (all inter-atomic distances within 15 Å) is correctly placed. It is a per-residue number between 0 and 100, with higher meaning more reliable.

Nearest PDB structures. Nearest PDB neighbors are the top structural matches found by Foldseek when searching this structure against the entire Protein Data Bank. Each hit reports a TM-score (0 to 1; >0.5 almost always implies the same fold) and an E-value. These are *structural* homologs — they may share no detectable sequence similarity.

Solvent-accessible surface area. Accessible surface area quantifies burial. A residue with SASA near zero is packed into the hydrophobic core; one with SASA >100 Å² sits on the surface. Computed here via the Shrake–Rupley numerical algorithm with a 1.4 Å probe.

Rendered structure images. Structure images are PyMOL renders from six orthogonal camera directions. Cartoon representation draws helices as coils and strands as arrows; sticks shows the backbone as bonds; surface shows the solvent-excluded envelope. Rainbow coloring maps sequence position to hue (blue→red, N→C); chain coloring assigns a distinct color per polypeptide.

Backbone torsions (φ/ψ). φ (phi) and ψ (psi) are the two rotatable backbone dihedrals per residue: φ is the C(i-1)–N–Cα–C torsion, ψ is the N–Cα–C–N(i+1) torsion, both in degrees on (−180°, 180°]. α-helical residues cluster near (−60°, −45°); β-strand residues near (−120°, +130°). A Ramachandran plot is simply a scatter of (φ, ψ) for every residue.

Predicted aligned error. Predicted Aligned Error (PAE) is an AlphaFold confidence matrix: entry (i, j) is the expected error in the position of residue j, in ångströms, when the prediction is superimposed on the true structure at residue i. Low PAE within a block of residues means that block is internally rigid and well-predicted; high PAE between two blocks means their relative placement is uncertain even if each block individually is confident.

mmCIF coordinates. Structure coordinates are given as an mmCIF _atom_site loop: one row per atom with element, residue name, chain id, sequence number, and x/y/z position in Å. Only the four main-chain atoms per residue are included here; side chains are omitted to keep the record compact.

InterPro / GO / CATH / organism. Database cross-references. InterPro integrates a dozen domain/family signature databases into unified entries with residue-range hits. GO terms attach function/process/location labels with evidence codes. CATH codes position the fold in a four-level structural taxonomy. Organism is the NCBI-taxonomy species name.

Secondary structure (3-state, P-SEA). SS3 is a coarse helix/strand/coil call (letters a/b/c) made by the P-SEA algorithm from inter-Cα distances and dihedrals. It is less detailed than DSSP but needs only Cα positions.

Sequence. Sequence gives the chain of amino acids in standard one-letter code (A=alanine, C=cysteine, …, Y=tyrosine), read N→C. It is the only feature that is directly encoded by the gene; all structural features are derived from the folded form of this sequence.